Protein AF-A0A9Q0LV94-F1 (afdb_monomer_lite)

InterPro domains:
  IPR009244 Mediator complex, subunit Med7 [PF05983] (23-143)
  IPR009244 Mediator complex, subunit Med7 [PTHR21428] (22-158)
  IPR037212 Mediator complex, subunit Med7/Med21-like [SSF140718] (60-143)
  IPR044888 Mediator complex, subunit Med7 superfmaily [G3DSA:6.10.140.200] (42-150)

Structure (mmCIF, N/CA/C/O backbone):
data_AF-A0A9Q0LV94-F1
#
_entry.id   AF-A0A9Q0LV94-F1
#
loop_
_atom_site.group_PDB
_atom_site.id
_atom_site.type_symbol
_atom_site.label_atom_id
_atom_site.label_alt_id
_atom_site.label_comp_id
_atom_site.label_asym_id
_atom_site.label_entity_id
_atom_site.label_seq_id
_atom_site.pdbx_PDB_ins_code
_atom_site.Cartn_x
_atom_site.Cartn_y
_atom_site.Cartn_z
_atom_site.occupancy
_atom_site.B_iso_or_equiv
_atom_site.auth_seq_id
_atom_site.auth_comp_id
_atom_site.auth_asym_id
_atom_site.auth_atom_id
_atom_site.pdbx_PDB_model_num
ATOM 1 N N . MET A 1 1 ? 44.672 -20.405 17.269 1.00 39.56 1 MET A N 1
ATOM 2 C CA . MET A 1 1 ? 44.862 -21.526 16.323 1.00 39.56 1 MET A CA 1
ATOM 3 C C . MET A 1 1 ? 44.027 -22.725 16.756 1.00 39.56 1 MET A C 1
ATOM 5 O O . MET A 1 1 ? 44.491 -23.505 17.574 1.00 39.56 1 MET A O 1
ATOM 9 N N . ARG A 1 2 ? 42.797 -22.842 16.247 1.00 31.62 2 ARG A N 1
ATOM 10 C CA . ARG A 1 2 ? 42.040 -24.102 16.100 1.00 31.62 2 ARG 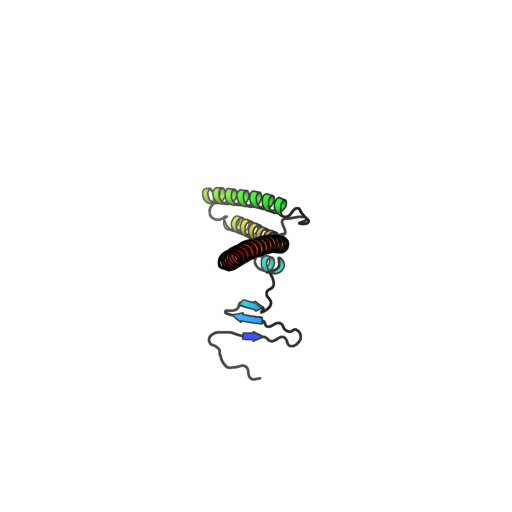A CA 1
ATOM 11 C C . ARG A 1 2 ? 40.786 -23.767 15.293 1.00 31.62 2 ARG A C 1
ATOM 13 O O . ARG A 1 2 ? 39.728 -23.496 15.842 1.00 31.62 2 ARG A O 1
ATOM 20 N N . SER A 1 3 ? 40.971 -23.666 13.984 1.00 35.00 3 SER A N 1
ATOM 21 C CA . SER A 1 3 ? 39.919 -23.379 13.010 1.00 35.00 3 SER A CA 1
ATOM 22 C C . SER A 1 3 ? 40.096 -24.328 11.834 1.00 35.00 3 SER A C 1
ATOM 24 O O . SER A 1 3 ? 40.462 -23.915 10.743 1.00 35.00 3 SER A O 1
ATOM 26 N N . GLU A 1 4 ? 39.890 -25.614 12.087 1.00 43.47 4 GLU A N 1
ATOM 27 C CA . GLU A 1 4 ? 39.618 -26.591 11.039 1.00 43.47 4 GLU A CA 1
ATOM 28 C C . GLU A 1 4 ? 38.625 -27.596 11.599 1.00 43.47 4 GLU A C 1
ATOM 30 O O . GLU A 1 4 ? 38.995 -28.425 12.422 1.00 43.47 4 GLU A O 1
ATOM 35 N N . LEU A 1 5 ? 37.358 -27.462 11.207 1.00 38.69 5 LEU A N 1
ATOM 36 C CA . LEU A 1 5 ? 36.405 -28.554 10.991 1.00 38.69 5 LEU A CA 1
ATOM 37 C C . LEU A 1 5 ? 35.073 -27.947 10.531 1.00 38.69 5 LEU A C 1
ATOM 39 O O . LEU A 1 5 ? 34.637 -26.932 11.064 1.00 38.69 5 LEU A O 1
ATOM 43 N N . TYR A 1 6 ? 34.462 -28.597 9.538 1.00 36.72 6 TYR A N 1
ATOM 44 C CA . TYR A 1 6 ? 33.252 -28.226 8.780 1.00 36.72 6 TYR A CA 1
ATOM 45 C C . TYR A 1 6 ? 33.457 -27.357 7.529 1.00 36.72 6 TYR A C 1
ATOM 47 O O . TYR A 1 6 ? 32.806 -26.345 7.291 1.00 36.72 6 TYR A O 1
ATOM 55 N N . ARG A 1 7 ? 34.319 -27.867 6.643 1.00 41.16 7 ARG A N 1
ATOM 56 C CA . ARG A 1 7 ? 34.319 -27.584 5.201 1.00 41.16 7 ARG A CA 1
ATOM 57 C C . ARG A 1 7 ? 33.250 -28.451 4.513 1.00 41.16 7 ARG A C 1
ATOM 59 O O . ARG A 1 7 ? 33.571 -29.413 3.825 1.00 41.16 7 ARG A O 1
ATOM 66 N N . GLY A 1 8 ? 31.980 -28.146 4.756 1.00 40.12 8 GLY A N 1
ATOM 67 C CA . GLY A 1 8 ? 30.842 -28.839 4.151 1.00 40.12 8 GLY A CA 1
ATOM 68 C C . GLY A 1 8 ? 29.541 -28.246 4.673 1.00 40.12 8 GLY A C 1
ATOM 69 O O . GLY A 1 8 ? 29.196 -28.490 5.820 1.00 40.12 8 GLY A O 1
ATOM 70 N N . MET A 1 9 ? 28.862 -27.451 3.838 1.00 43.34 9 MET A N 1
ATOM 71 C CA . MET A 1 9 ? 27.724 -26.588 4.200 1.00 43.34 9 MET A CA 1
ATOM 72 C C . MET A 1 9 ? 28.162 -25.374 5.047 1.00 43.34 9 MET A C 1
ATOM 74 O O . MET A 1 9 ? 28.016 -25.326 6.263 1.00 43.34 9 MET A O 1
ATOM 78 N N . PHE A 1 10 ? 28.786 -24.403 4.371 1.00 42.41 10 PHE A N 1
ATOM 79 C CA . PHE A 1 10 ? 29.420 -23.220 4.962 1.00 42.41 10 PHE A CA 1
ATOM 80 C C . PHE A 1 10 ? 28.395 -22.250 5.573 1.00 42.41 10 PHE A C 1
ATOM 82 O O . PHE A 1 10 ? 27.958 -21.308 4.918 1.00 42.41 10 PHE A O 1
ATOM 89 N N . LEU A 1 11 ? 28.040 -22.480 6.835 1.00 42.44 11 LEU A N 1
ATOM 90 C CA . LEU A 1 11 ? 27.543 -21.462 7.756 1.00 42.44 11 LEU A CA 1
ATOM 91 C C . LEU A 1 11 ? 28.736 -20.986 8.592 1.00 42.44 11 LEU A C 1
ATOM 93 O O . LEU A 1 11 ? 29.158 -21.680 9.515 1.00 42.44 11 LEU A O 1
ATOM 97 N N . SER A 1 12 ? 29.311 -19.826 8.268 1.00 52.97 12 SER A N 1
ATOM 98 C CA . SER A 1 12 ? 30.281 -19.172 9.157 1.00 52.97 12 SER A CA 1
ATOM 99 C C . SER A 1 12 ? 29.581 -18.042 9.899 1.00 52.97 12 SER A C 1
ATOM 101 O O . SER A 1 12 ? 29.172 -17.057 9.282 1.00 52.97 12 SER A O 1
ATOM 103 N N . VAL A 1 13 ? 29.428 -18.191 11.213 1.00 51.41 13 VAL A N 1
ATOM 104 C CA . VAL A 1 13 ? 28.925 -17.128 12.089 1.00 51.41 13 VAL A CA 1
ATOM 105 C C . VAL A 1 13 ? 30.124 -16.332 12.589 1.00 51.41 13 VAL A C 1
ATOM 107 O O . VAL A 1 13 ? 31.002 -16.881 13.256 1.00 51.41 13 VAL A O 1
ATOM 110 N N . THR A 1 14 ? 30.178 -15.050 12.245 1.00 56.66 14 THR A N 1
ATOM 111 C CA . THR A 1 14 ? 31.164 -14.111 12.787 1.00 56.66 14 THR A CA 1
ATOM 112 C C . THR A 1 14 ? 30.497 -13.294 13.883 1.00 56.66 14 THR A C 1
ATOM 114 O O . THR A 1 14 ? 29.522 -12.591 13.635 1.00 56.66 14 THR A O 1
ATOM 117 N N . GLU A 1 15 ? 31.000 -13.417 15.108 1.00 45.97 15 GLU A N 1
ATOM 118 C CA . GLU A 1 15 ? 30.492 -12.696 16.275 1.00 45.97 15 GLU A CA 1
ATOM 119 C C . GLU A 1 15 ? 31.355 -11.448 16.508 1.00 45.97 15 GLU A C 1
ATOM 121 O O . GLU A 1 15 ? 32.532 -11.556 16.865 1.00 45.97 15 GLU A O 1
ATOM 126 N N . ASP A 1 16 ? 30.791 -10.259 16.287 1.00 49.66 16 ASP A N 1
ATOM 127 C CA . ASP A 1 16 ? 31.452 -9.000 16.631 1.00 49.66 16 ASP A CA 1
ATOM 128 C C . ASP A 1 16 ? 31.194 -8.696 18.115 1.00 49.66 16 ASP A C 1
ATOM 130 O O . ASP A 1 16 ? 30.086 -8.364 18.526 1.00 49.66 16 ASP A O 1
ATOM 134 N N . LYS A 1 17 ? 32.215 -8.847 18.964 1.00 48.97 17 LYS A N 1
ATOM 135 C CA . LYS A 1 17 ? 32.077 -8.733 20.431 1.00 48.97 17 LYS A CA 1
ATOM 136 C C . LYS A 1 17 ? 31.836 -7.303 20.935 1.00 48.97 17 LYS A C 1
ATOM 138 O O . LYS A 1 17 ? 31.677 -7.108 22.138 1.00 48.97 17 LYS A O 1
ATOM 143 N N . SER A 1 18 ? 31.818 -6.310 20.047 1.00 53.47 18 SER A N 1
ATOM 144 C CA . SER A 1 18 ? 31.613 -4.899 20.396 1.00 53.47 18 SER A CA 1
ATOM 145 C C . SER A 1 18 ? 30.160 -4.432 20.248 1.00 53.47 18 SER A C 1
ATOM 147 O O . SER A 1 18 ? 29.745 -3.469 20.893 1.00 53.47 18 SER A O 1
ATOM 149 N N . ASN A 1 19 ? 29.360 -5.130 19.442 1.00 49.69 19 ASN A N 1
ATOM 150 C CA . ASN A 1 19 ? 27.989 -4.760 19.124 1.00 49.69 19 ASN A CA 1
ATOM 151 C C . ASN A 1 19 ? 27.187 -6.055 18.982 1.00 49.69 19 ASN A C 1
ATOM 153 O O . ASN A 1 19 ? 27.649 -6.958 18.302 1.00 49.69 19 ASN A O 1
ATOM 157 N N . LYS A 1 20 ? 26.014 -6.185 19.616 1.00 55.34 20 LYS A N 1
ATOM 158 C CA . LYS A 1 20 ? 25.180 -7.413 19.612 1.00 55.34 20 LYS A CA 1
ATOM 159 C C . LYS A 1 20 ? 24.564 -7.717 18.227 1.00 55.34 20 LYS A C 1
ATOM 161 O O . LYS A 1 20 ? 23.356 -7.904 18.110 1.00 55.34 20 LYS A O 1
ATOM 166 N N . ASN A 1 21 ? 25.368 -7.714 17.174 1.00 57.72 21 ASN A N 1
ATOM 167 C CA . ASN A 1 21 ? 24.986 -7.966 15.800 1.00 57.72 21 ASN A CA 1
ATOM 168 C C . ASN A 1 21 ? 25.558 -9.328 15.412 1.00 57.72 21 ASN A C 1
ATOM 170 O O . ASN A 1 21 ? 26.773 -9.515 15.409 1.00 57.72 21 ASN A O 1
ATOM 174 N N . PHE A 1 22 ? 24.680 -10.272 15.086 1.00 65.19 22 PHE A N 1
ATOM 175 C CA . PHE A 1 22 ? 25.088 -11.551 14.525 1.00 65.19 22 PHE A CA 1
ATOM 176 C C . PHE A 1 22 ? 25.002 -11.441 13.003 1.00 65.19 22 PHE A C 1
ATOM 178 O O . PHE A 1 22 ? 23.935 -11.158 12.454 1.00 65.19 22 PHE A O 1
ATOM 185 N N . SER A 1 23 ? 26.126 -11.640 12.319 1.00 62.00 23 SER A N 1
ATOM 186 C CA . SER A 1 23 ? 26.148 -11.847 10.874 1.00 62.00 23 SER A CA 1
ATOM 187 C C . SER A 1 23 ? 26.479 -13.308 10.576 1.00 62.00 23 SER A C 1
ATOM 189 O O . SER A 1 23 ? 27.366 -13.906 11.192 1.00 62.00 23 SER A O 1
ATOM 191 N N . PHE A 1 24 ? 25.732 -13.912 9.656 1.00 72.56 24 PHE A N 1
ATOM 192 C CA . PHE A 1 24 ? 25.959 -15.280 9.205 1.00 72.56 24 PHE A CA 1
ATOM 193 C C . PHE A 1 24 ? 26.193 -15.294 7.698 1.00 72.56 24 PHE A C 1
ATOM 195 O O . PHE A 1 24 ? 25.439 -14.692 6.939 1.00 72.56 24 PHE A O 1
ATOM 202 N N . SER A 1 25 ? 27.257 -15.967 7.262 1.00 59.78 25 SER A N 1
ATOM 203 C CA . SER A 1 25 ? 27.505 -16.201 5.840 1.00 59.78 25 SER A CA 1
ATOM 204 C C . SER A 1 25 ? 26.810 -17.488 5.417 1.00 59.78 25 SER A C 1
ATOM 206 O O . SER A 1 25 ? 27.065 -18.536 6.012 1.00 59.78 25 SER A O 1
ATOM 208 N N . ILE A 1 26 ? 25.939 -17.409 4.414 1.00 62.66 26 ILE A N 1
ATOM 209 C CA . ILE A 1 26 ? 25.330 -18.559 3.743 1.00 62.66 26 ILE A CA 1
ATOM 210 C C . ILE A 1 26 ? 25.655 -18.428 2.256 1.00 62.66 26 ILE A C 1
ATOM 212 O O . ILE A 1 26 ? 25.365 -17.406 1.645 1.00 62.66 26 ILE A O 1
ATOM 216 N N . PHE A 1 27 ? 26.278 -19.456 1.672 1.00 55.31 27 PHE A N 1
ATOM 217 C CA . PHE A 1 27 ? 26.639 -19.493 0.243 1.00 55.31 27 PHE A CA 1
ATOM 218 C C . PHE A 1 27 ? 27.447 -18.274 -0.255 1.00 55.31 27 PHE A C 1
ATOM 220 O O . PHE A 1 27 ? 27.350 -17.893 -1.416 1.00 55.31 27 PHE A O 1
ATOM 227 N N . GLY A 1 28 ? 28.279 -17.682 0.608 1.00 61.97 28 GLY A N 1
ATOM 228 C CA . GLY A 1 28 ? 29.107 -16.522 0.263 1.00 61.97 28 GLY A CA 1
ATOM 229 C C . GLY A 1 28 ? 28.404 -15.169 0.411 1.00 61.97 28 GLY A C 1
ATOM 230 O O . GLY A 1 28 ? 29.062 -14.143 0.266 1.00 61.97 28 GLY A O 1
ATOM 231 N N . GLU A 1 29 ? 27.114 -15.151 0.757 1.00 55.50 29 GLU A N 1
ATOM 232 C CA . GLU A 1 29 ? 26.365 -13.935 1.076 1.00 55.50 29 GLU A CA 1
ATOM 233 C C . GLU A 1 29 ? 26.294 -13.743 2.599 1.00 55.50 29 GLU A C 1
ATOM 235 O O . GLU A 1 29 ? 25.997 -14.681 3.343 1.00 55.50 29 GLU A O 1
ATOM 240 N N . GLN A 1 30 ? 26.585 -12.529 3.078 1.00 63.50 30 GLN A N 1
ATOM 241 C CA . GLN A 1 30 ? 26.481 -12.186 4.497 1.00 63.50 30 GLN A CA 1
ATOM 242 C C . GLN A 1 30 ? 25.073 -11.687 4.822 1.00 63.50 30 GLN A C 1
ATOM 244 O O . GLN A 1 30 ? 24.599 -10.710 4.249 1.00 63.50 30 GLN A O 1
ATOM 249 N N . PHE A 1 31 ? 24.432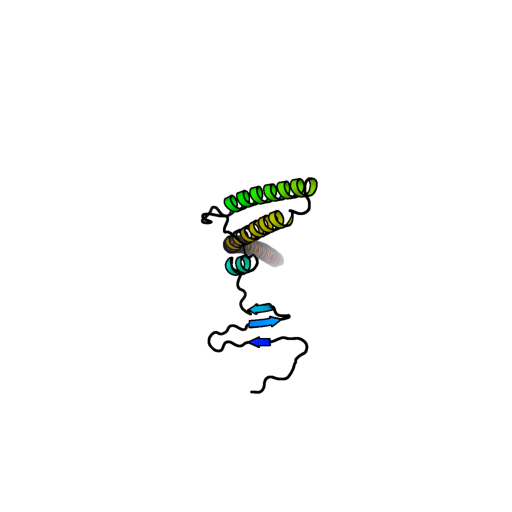 -12.321 5.797 1.00 59.00 31 PHE A N 1
ATOM 250 C CA . PHE A 1 31 ? 23.117 -11.952 6.303 1.00 59.00 31 PHE A CA 1
ATOM 251 C C . PHE A 1 31 ? 23.234 -11.412 7.728 1.00 59.00 31 PHE A C 1
ATOM 253 O O . PHE A 1 31 ? 23.909 -12.004 8.568 1.00 59.00 31 PHE A O 1
ATOM 260 N N . SER A 1 32 ? 22.561 -10.297 8.016 1.00 65.62 32 SER A N 1
ATOM 261 C CA . SER A 1 32 ? 22.477 -9.712 9.360 1.00 65.62 32 SER A CA 1
ATOM 262 C C . SER A 1 32 ? 21.209 -10.181 10.078 1.00 65.62 32 SER A C 1
ATOM 264 O O . SER A 1 32 ? 20.139 -10.241 9.475 1.00 65.62 32 SER A O 1
ATOM 266 N N . THR A 1 33 ? 21.288 -10.473 11.380 1.00 65.12 33 THR A N 1
ATOM 267 C CA . THR A 1 33 ? 20.112 -10.832 12.197 1.00 65.12 33 THR A CA 1
ATOM 268 C C . THR A 1 33 ? 19.203 -9.651 12.532 1.00 65.12 33 THR A C 1
ATOM 270 O O . THR A 1 33 ? 18.130 -9.845 13.105 1.00 65.12 33 THR A O 1
ATOM 273 N N . ARG A 1 34 ? 19.606 -8.413 12.222 1.00 56.53 34 ARG A N 1
ATOM 274 C CA . ARG A 1 34 ? 18.725 -7.253 12.368 1.00 56.53 34 ARG A CA 1
ATOM 275 C C . ARG A 1 34 ? 17.848 -7.155 11.127 1.00 56.53 34 ARG A C 1
ATOM 277 O O . ARG A 1 34 ? 18.362 -7.064 10.019 1.00 56.53 34 ARG A O 1
ATOM 284 N N . PHE A 1 35 ? 16.531 -7.094 11.323 1.00 48.94 35 PHE A N 1
ATOM 285 C CA . PHE A 1 35 ? 15.615 -6.651 10.275 1.00 48.94 35 PHE A CA 1
ATOM 286 C C . PHE A 1 35 ? 15.883 -5.163 10.006 1.00 48.94 35 PHE A C 1
ATOM 288 O O . PHE A 1 35 ? 15.305 -4.279 10.638 1.00 48.94 35 PHE A O 1
ATOM 295 N N . SER A 1 36 ? 16.845 -4.880 9.137 1.00 55.00 36 SER A N 1
ATOM 296 C CA . SER A 1 36 ? 17.005 -3.581 8.502 1.00 55.00 36 SER A CA 1
ATOM 297 C C . SER A 1 36 ? 16.269 -3.634 7.175 1.00 55.00 36 SER A C 1
ATOM 299 O O . SER A 1 36 ? 16.490 -4.541 6.374 1.00 55.00 36 SER A O 1
ATOM 301 N N . ILE A 1 37 ? 15.381 -2.666 6.946 1.00 54.69 37 ILE A N 1
ATOM 302 C CA . ILE A 1 37 ? 14.888 -2.394 5.594 1.00 54.69 37 ILE A CA 1
ATOM 303 C C . ILE A 1 37 ? 16.146 -2.131 4.752 1.00 54.69 37 ILE A C 1
ATOM 305 O O . ILE A 1 37 ? 16.955 -1.313 5.206 1.00 54.69 37 ILE A O 1
ATOM 309 N N . PRO A 1 38 ? 16.358 -2.838 3.623 1.00 55.12 38 PRO A N 1
ATOM 310 C CA . PRO A 1 38 ? 17.508 -2.596 2.759 1.00 55.12 38 PRO A CA 1
ATOM 311 C C . PRO A 1 38 ? 17.585 -1.101 2.481 1.00 55.12 38 PRO A C 1
ATOM 313 O O . PRO A 1 38 ? 16.623 -0.517 1.979 1.00 55.12 38 PRO A O 1
ATOM 316 N N . GLN A 1 39 ? 18.667 -0.451 2.899 1.00 60.22 39 GLN A N 1
ATOM 317 C CA . GLN A 1 39 ? 18.769 0.985 2.679 1.00 60.22 39 GLN A CA 1
ATOM 318 C C . GLN A 1 39 ? 19.069 1.232 1.201 1.00 60.22 39 GLN A C 1
ATOM 320 O O . GLN A 1 39 ? 19.571 0.357 0.495 1.00 60.22 39 GLN A O 1
ATOM 325 N N . PHE A 1 40 ? 18.781 2.442 0.723 1.00 55.34 40 PHE A N 1
ATOM 326 C CA . PHE A 1 40 ? 19.167 2.875 -0.623 1.00 55.34 40 PHE A CA 1
ATOM 327 C C . PHE A 1 40 ? 20.634 2.557 -0.932 1.00 55.34 40 PHE A C 1
ATOM 329 O O . PHE A 1 40 ? 20.958 2.210 -2.058 1.00 55.34 40 PHE A O 1
ATOM 336 N N . GLU A 1 41 ? 21.504 2.620 0.077 1.00 54.59 41 GLU A N 1
ATOM 337 C CA . GLU A 1 41 ? 22.918 2.263 -0.021 1.00 54.59 41 GLU A CA 1
ATOM 338 C C . GLU A 1 41 ? 23.139 0.775 -0.333 1.00 54.59 41 GLU A C 1
ATOM 340 O O . GLU A 1 41 ? 23.937 0.470 -1.212 1.00 54.59 41 GLU A O 1
ATOM 345 N N . ASP A 1 42 ? 22.383 -0.150 0.266 1.00 57.25 42 ASP A N 1
ATOM 346 C CA . ASP A 1 42 ? 22.478 -1.589 -0.033 1.00 57.25 42 ASP A CA 1
ATOM 347 C C . ASP A 1 42 ? 22.016 -1.906 -1.465 1.00 57.25 42 ASP A C 1
ATOM 349 O O . ASP A 1 42 ? 22.568 -2.779 -2.136 1.00 57.25 42 ASP A O 1
ATOM 353 N N . LEU A 1 43 ? 21.010 -1.174 -1.954 1.00 55.50 43 LEU A N 1
ATOM 354 C CA . LEU A 1 43 ? 20.484 -1.315 -3.314 1.00 55.50 43 LEU A CA 1
ATOM 355 C C . LEU A 1 43 ? 21.374 -0.625 -4.357 1.00 55.50 43 LEU A C 1
ATOM 357 O O . LEU A 1 43 ? 21.549 -1.139 -5.460 1.00 55.50 43 LEU A O 1
ATOM 361 N N . LYS A 1 44 ? 21.986 0.508 -4.001 1.00 54.47 44 LYS A N 1
ATOM 362 C CA . LYS A 1 44 ? 22.966 1.224 -4.822 1.00 54.47 44 LYS A CA 1
ATOM 363 C C . LYS A 1 44 ? 24.261 0.428 -4.954 1.00 54.47 44 LYS A C 1
ATOM 365 O O . LYS A 1 44 ? 24.816 0.358 -6.038 1.00 54.47 44 LYS A O 1
ATOM 370 N N . ASN A 1 45 ? 24.697 -0.256 -3.899 1.00 52.56 45 ASN A N 1
ATOM 371 C CA . ASN A 1 45 ? 25.866 -1.137 -3.949 1.00 52.56 45 ASN A CA 1
ATOM 372 C C . ASN A 1 45 ? 25.653 -2.376 -4.845 1.00 52.56 45 ASN A C 1
ATOM 374 O O . ASN A 1 45 ? 26.625 -3.019 -5.228 1.00 52.56 45 ASN A O 1
ATOM 378 N N . ARG A 1 46 ? 24.401 -2.706 -5.204 1.00 52.06 46 ARG A N 1
ATOM 379 C CA . ARG A 1 46 ? 24.058 -3.776 -6.162 1.00 52.06 46 ARG A CA 1
ATOM 380 C C . ARG A 1 46 ? 24.025 -3.319 -7.622 1.00 52.06 46 ARG A C 1
ATOM 382 O O . ARG A 1 46 ? 24.040 -4.163 -8.510 1.00 52.06 46 ARG A O 1
ATOM 389 N N . SER A 1 47 ? 23.986 -2.015 -7.882 1.00 49.59 47 SER A N 1
ATOM 390 C CA . SER A 1 47 ? 24.033 -1.449 -9.230 1.00 49.59 47 SER A CA 1
ATOM 391 C C . SER A 1 47 ? 25.127 -0.391 -9.268 1.00 49.59 47 SER A C 1
ATOM 393 O O . SER A 1 47 ? 24.933 0.724 -8.789 1.00 49.59 47 SER A O 1
ATOM 395 N N . GLU A 1 48 ? 26.272 -0.729 -9.869 1.00 52.03 48 GLU A N 1
ATOM 396 C CA . GLU A 1 48 ? 27.486 0.108 -9.942 1.00 52.03 48 GLU A CA 1
ATOM 397 C C . GLU A 1 48 ? 27.237 1.548 -10.453 1.00 52.03 48 GLU A C 1
ATOM 399 O O . GLU A 1 48 ? 28.075 2.425 -10.260 1.00 52.03 48 GLU A O 1
ATOM 404 N N . ASN A 1 49 ? 26.067 1.820 -11.051 1.00 51.78 49 ASN A N 1
ATOM 405 C CA . ASN A 1 49 ? 25.686 3.094 -11.659 1.00 51.78 49 ASN A CA 1
ATOM 406 C C . ASN A 1 49 ? 24.343 3.674 -11.171 1.00 51.78 49 ASN A C 1
ATOM 408 O O . ASN A 1 49 ? 23.798 4.566 -11.833 1.00 51.78 49 ASN A O 1
ATOM 412 N N . ALA A 1 50 ? 23.785 3.207 -10.048 1.00 53.94 50 ALA A N 1
ATOM 413 C CA . ALA A 1 50 ? 22.503 3.720 -9.572 1.00 53.94 50 ALA A CA 1
ATOM 414 C C . ALA A 1 50 ? 22.603 5.199 -9.144 1.00 53.94 50 ALA A C 1
ATOM 416 O O . ALA A 1 50 ? 23.235 5.560 -8.144 1.00 53.94 50 ALA A O 1
ATOM 417 N N . LYS A 1 51 ? 21.973 6.075 -9.934 1.00 63.47 51 LYS A N 1
ATOM 418 C CA . LYS A 1 51 ? 21.860 7.517 -9.672 1.00 63.47 51 LYS A CA 1
ATOM 419 C C . LYS A 1 51 ? 20.504 7.797 -9.046 1.00 63.47 51 LYS A C 1
ATOM 421 O O . LYS A 1 51 ? 19.497 7.270 -9.507 1.00 63.47 51 LYS A O 1
ATOM 426 N N . GLN A 1 52 ? 20.484 8.654 -8.032 1.00 66.25 52 GLN A N 1
ATOM 427 C CA . GLN A 1 52 ? 19.243 9.160 -7.462 1.00 66.25 52 GLN A CA 1
ATOM 428 C C . GLN A 1 52 ? 18.530 10.022 -8.512 1.00 66.25 52 GLN A C 1
ATOM 430 O O . GLN A 1 52 ? 19.102 10.994 -9.000 1.00 66.25 52 GLN A O 1
ATOM 435 N N . LEU A 1 53 ? 17.311 9.632 -8.889 1.00 63.25 53 LEU A N 1
ATOM 436 C CA . LEU A 1 53 ? 16.536 10.284 -9.956 1.00 63.25 53 LEU A CA 1
ATOM 437 C C . LEU A 1 53 ? 15.472 11.269 -9.433 1.00 63.25 53 LEU A C 1
ATOM 439 O O . LEU A 1 53 ? 14.664 11.755 -10.217 1.00 63.25 53 LEU A O 1
ATOM 443 N N . PHE A 1 54 ? 15.456 11.552 -8.128 1.00 66.12 54 PHE A N 1
ATOM 444 C CA . PHE A 1 54 ? 14.485 12.436 -7.476 1.00 66.12 54 PHE A CA 1
ATOM 445 C C . PHE A 1 54 ? 15.201 13.494 -6.621 1.00 66.12 54 PHE A C 1
ATOM 447 O O . PHE A 1 54 ? 16.145 13.180 -5.892 1.00 66.12 54 PHE A O 1
ATOM 454 N N . GLU A 1 55 ? 14.747 14.747 -6.717 1.00 63.28 55 GLU A N 1
ATOM 455 C CA . GLU A 1 55 ? 15.394 15.910 -6.082 1.00 63.28 55 GLU A CA 1
ATOM 456 C C . GLU A 1 55 ? 14.890 16.207 -4.660 1.00 63.28 55 GLU A C 1
ATOM 458 O O . GLU A 1 55 ? 15.638 16.784 -3.880 1.00 63.28 55 GLU A O 1
ATOM 463 N N . ASP A 1 56 ? 13.687 15.766 -4.267 1.00 64.00 56 ASP A N 1
ATOM 464 C CA . ASP A 1 56 ? 13.237 15.814 -2.868 1.00 64.00 56 ASP A CA 1
ATOM 465 C C . ASP A 1 56 ? 11.954 14.991 -2.667 1.00 64.00 56 ASP A C 1
ATOM 467 O O . ASP A 1 56 ? 10.977 15.155 -3.399 1.00 64.00 56 ASP A O 1
ATOM 471 N N . LEU A 1 57 ? 11.928 14.111 -1.662 1.00 64.19 57 LEU A N 1
ATOM 472 C CA . LEU A 1 57 ? 10.769 13.240 -1.421 1.00 64.19 57 LEU A CA 1
ATOM 473 C C . LEU A 1 57 ? 9.701 13.849 -0.518 1.00 64.19 57 LEU A C 1
ATOM 475 O O . LEU A 1 57 ? 8.600 13.324 -0.492 1.00 64.19 57 LEU A O 1
ATOM 479 N N . LYS A 1 58 ? 9.977 14.944 0.197 1.00 67.12 58 LYS A N 1
ATOM 480 C CA . LYS A 1 58 ? 9.094 15.470 1.254 1.00 67.12 58 LYS A CA 1
ATOM 481 C C . LYS A 1 58 ? 7.677 15.786 0.740 1.00 67.12 58 LYS A C 1
ATOM 483 O O . LYS A 1 58 ? 7.443 16.867 0.205 1.00 67.12 58 LYS A O 1
ATOM 488 N N . GLY A 1 59 ? 6.733 14.860 0.931 1.00 70.12 59 GLY A N 1
ATOM 489 C CA . GLY A 1 59 ? 5.319 15.012 0.563 1.00 70.12 59 GLY A CA 1
ATOM 490 C C . GLY A 1 59 ? 5.011 14.924 -0.939 1.00 70.12 59 GLY A C 1
ATOM 491 O O . GLY A 1 59 ? 3.860 15.105 -1.334 1.00 70.12 59 GLY A O 1
ATOM 492 N N . ASN A 1 60 ? 6.017 14.660 -1.779 1.00 80.75 60 ASN A N 1
ATOM 493 C CA . ASN A 1 60 ? 5.883 14.528 -3.233 1.00 80.75 60 ASN A CA 1
ATOM 494 C C . ASN A 1 60 ? 6.196 13.107 -3.723 1.00 80.75 60 ASN A C 1
ATOM 496 O O . ASN A 1 60 ? 6.312 12.888 -4.928 1.00 80.75 60 ASN A O 1
ATOM 500 N N . GLU A 1 61 ? 6.284 12.129 -2.819 1.00 81.88 61 GLU A N 1
ATOM 501 C CA . GLU A 1 61 ? 6.679 10.747 -3.108 1.00 81.88 61 GLU A CA 1
ATOM 502 C C . GLU A 1 61 ? 5.826 10.142 -4.234 1.00 81.88 61 GLU A C 1
ATOM 504 O O . GLU A 1 61 ? 6.343 9.520 -5.159 1.00 81.88 61 GLU A O 1
ATOM 509 N N . ILE A 1 62 ? 4.515 10.399 -4.215 1.00 85.31 62 ILE A N 1
ATOM 510 C CA . ILE A 1 62 ? 3.565 9.911 -5.227 1.00 85.31 62 ILE A CA 1
ATOM 511 C C . ILE A 1 62 ? 3.801 10.570 -6.595 1.00 85.31 62 ILE A C 1
ATOM 513 O O . ILE A 1 62 ? 3.647 9.924 -7.634 1.00 85.31 62 ILE A O 1
ATOM 517 N N . ASN A 1 63 ? 4.159 11.854 -6.621 1.00 86.44 63 ASN A N 1
ATOM 518 C CA . ASN A 1 63 ? 4.411 12.580 -7.864 1.00 86.44 63 ASN A CA 1
ATOM 519 C C . ASN A 1 63 ? 5.731 12.133 -8.497 1.00 86.44 63 ASN A C 1
ATOM 521 O O . ASN A 1 63 ? 5.781 11.903 -9.705 1.00 86.44 63 ASN A O 1
ATOM 525 N N . GLU A 1 64 ? 6.764 11.931 -7.682 1.00 85.69 64 GLU A N 1
ATOM 526 C CA . GLU A 1 64 ? 8.041 11.378 -8.135 1.00 85.69 64 GLU A CA 1
ATOM 527 C C . GLU A 1 64 ? 7.881 9.937 -8.634 1.00 85.69 64 GLU A C 1
ATOM 529 O O . GLU A 1 64 ? 8.381 9.598 -9.705 1.00 85.69 64 GLU A O 1
ATOM 534 N N . LEU A 1 65 ? 7.068 9.116 -7.960 1.00 86.75 65 LEU A N 1
ATOM 535 C CA . LEU A 1 65 ? 6.742 7.767 -8.425 1.00 86.75 65 LEU A CA 1
ATOM 536 C C . LEU A 1 65 ? 6.066 7.775 -9.806 1.00 86.75 65 LEU A C 1
ATOM 538 O O . LEU A 1 65 ? 6.383 6.956 -10.667 1.00 86.75 65 LEU A O 1
ATOM 542 N N . LYS A 1 66 ? 5.157 8.728 -10.055 1.00 90.31 66 LYS A N 1
ATOM 543 C CA . LYS A 1 66 ? 4.517 8.897 -11.370 1.00 90.31 66 LYS A CA 1
ATOM 544 C C . LYS A 1 66 ? 5.518 9.320 -12.445 1.00 90.31 66 LYS A C 1
ATOM 546 O O . LYS A 1 66 ? 5.476 8.776 -13.547 1.00 90.31 66 LYS A O 1
ATOM 551 N N . LYS A 1 67 ? 6.428 10.251 -12.139 1.00 88.75 67 LYS A N 1
ATOM 552 C CA . LYS A 1 67 ? 7.498 10.662 -13.065 1.00 88.75 67 LYS A CA 1
ATOM 553 C C . LYS A 1 67 ? 8.412 9.489 -13.413 1.00 88.75 67 LYS A C 1
ATOM 555 O O . LYS A 1 67 ? 8.683 9.262 -14.591 1.00 88.75 67 LYS A O 1
ATOM 560 N N . LEU A 1 68 ? 8.824 8.705 -12.415 1.00 87.75 68 LEU A N 1
ATOM 561 C CA . LEU A 1 68 ? 9.613 7.494 -12.639 1.00 87.75 68 LEU A CA 1
ATOM 562 C C . LEU A 1 68 ? 8.850 6.461 -13.466 1.00 87.75 68 LEU A C 1
ATOM 564 O O . LEU A 1 68 ? 9.455 5.816 -14.314 1.00 87.75 68 LEU A O 1
ATOM 568 N N . ASN A 1 69 ? 7.533 6.337 -13.291 1.00 91.31 69 ASN A N 1
ATOM 569 C CA . ASN A 1 69 ? 6.719 5.433 -14.104 1.00 91.31 69 ASN A CA 1
ATOM 570 C C . ASN A 1 69 ? 6.697 5.853 -15.577 1.00 91.31 69 ASN A C 1
ATOM 572 O O . ASN A 1 69 ? 6.900 5.029 -16.463 1.00 91.31 69 ASN A O 1
ATOM 576 N N . HIS A 1 70 ? 6.529 7.147 -15.852 1.00 91.50 70 HIS A N 1
ATOM 577 C CA . HIS A 1 70 ? 6.637 7.656 -17.218 1.00 91.50 70 HIS A CA 1
ATOM 578 C C . HIS A 1 70 ? 8.034 7.430 -17.810 1.00 91.50 70 HIS A C 1
ATOM 580 O O . HIS A 1 70 ? 8.141 7.012 -18.962 1.00 91.50 70 HIS A O 1
ATOM 586 N N . SER A 1 71 ? 9.089 7.635 -17.017 1.00 89.94 71 SER A N 1
ATOM 587 C CA . SER A 1 71 ? 10.469 7.338 -17.419 1.00 89.94 71 SER A CA 1
ATOM 588 C C . SER A 1 71 ? 10.672 5.847 -17.726 1.00 89.94 71 SER A C 1
ATOM 590 O O . SER A 1 71 ? 11.241 5.498 -18.756 1.00 89.94 71 SER A O 1
ATOM 592 N N . LEU A 1 72 ? 10.128 4.954 -16.893 1.00 90.88 72 LEU A N 1
ATOM 593 C CA . LEU A 1 72 ? 10.188 3.505 -17.090 1.00 90.88 72 LEU A CA 1
ATOM 594 C C . LEU A 1 72 ? 9.484 3.072 -18.381 1.00 90.88 72 LEU A C 1
ATOM 596 O O . LEU A 1 72 ? 10.036 2.285 -19.146 1.00 90.88 72 LEU A O 1
ATOM 600 N N . LEU A 1 73 ? 8.286 3.600 -18.641 1.00 93.19 73 LEU A N 1
ATOM 601 C CA . LEU A 1 73 ? 7.540 3.316 -19.869 1.00 93.19 73 LEU A CA 1
ATOM 602 C C . LEU A 1 73 ? 8.297 3.795 -21.111 1.00 93.19 73 LEU A C 1
ATOM 604 O O . LEU A 1 73 ? 8.326 3.092 -22.120 1.00 93.19 73 LEU A O 1
ATOM 608 N N . PHE A 1 74 ? 8.938 4.962 -21.031 1.00 92.31 74 PHE A N 1
ATOM 609 C CA . PHE A 1 74 ? 9.765 5.479 -22.115 1.00 92.31 74 PHE A CA 1
ATOM 610 C C . PHE A 1 74 ? 10.987 4.586 -22.369 1.00 92.31 74 PHE A C 1
ATOM 612 O O . PHE A 1 74 ? 11.229 4.198 -23.508 1.00 92.31 74 PHE A O 1
ATOM 619 N N . LEU A 1 75 ? 11.701 4.175 -21.316 1.00 88.75 75 LEU A N 1
ATOM 620 C CA . LEU A 1 75 ? 12.829 3.244 -21.428 1.00 88.75 75 LEU A CA 1
ATOM 621 C C . LEU A 1 75 ? 12.410 1.884 -21.997 1.00 88.75 75 LEU A C 1
ATOM 623 O O . LEU A 1 75 ? 13.145 1.296 -22.788 1.00 88.75 75 LEU A O 1
ATOM 627 N N . PHE A 1 76 ? 11.229 1.386 -21.627 1.00 90.06 76 PHE A N 1
ATOM 628 C CA . PHE A 1 76 ? 10.683 0.154 -22.192 1.00 90.06 76 PHE A CA 1
ATOM 629 C C . PHE A 1 76 ? 10.373 0.308 -23.685 1.00 90.06 76 PHE A C 1
ATOM 631 O O . PHE A 1 76 ? 10.719 -0.564 -24.478 1.00 90.06 76 PHE A O 1
ATOM 638 N N . TYR A 1 77 ? 9.777 1.432 -24.088 1.00 92.62 77 TYR A N 1
ATOM 639 C CA . TYR A 1 77 ? 9.541 1.729 -25.500 1.00 92.62 77 TYR A CA 1
ATOM 640 C C . TYR A 1 77 ? 10.851 1.794 -26.298 1.00 92.62 77 TYR A C 1
ATOM 642 O O . TYR A 1 77 ? 10.969 1.157 -27.344 1.00 92.62 77 TYR A O 1
ATOM 650 N N . GLU A 1 78 ? 11.858 2.504 -25.783 1.00 88.38 78 GLU A N 1
ATOM 651 C CA . GLU A 1 78 ? 13.181 2.570 -26.407 1.00 88.38 78 GLU A CA 1
ATOM 652 C C . GLU A 1 78 ? 13.850 1.197 -26.497 1.00 88.38 78 GLU A C 1
ATOM 654 O O . GLU A 1 78 ? 14.528 0.915 -27.480 1.00 88.38 78 GLU A O 1
ATOM 659 N N . LEU A 1 79 ? 13.663 0.335 -25.494 1.00 88.94 79 LEU A N 1
ATOM 660 C CA . LEU A 1 79 ? 14.168 -1.034 -25.525 1.00 88.94 79 LEU A CA 1
ATOM 661 C C . LEU A 1 79 ? 13.513 -1.838 -26.653 1.00 88.94 79 LEU A C 1
ATOM 663 O O . LEU A 1 79 ? 14.223 -2.511 -27.394 1.00 88.94 79 LEU A O 1
ATOM 667 N N . VAL A 1 80 ? 12.189 -1.758 -26.817 1.00 90.06 80 VAL A N 1
ATOM 668 C CA . VAL A 1 80 ? 11.489 -2.456 -27.909 1.00 90.06 80 VAL A CA 1
ATOM 669 C C . VAL A 1 80 ? 11.947 -1.938 -29.275 1.00 90.06 80 VAL A C 1
ATOM 671 O O . VAL A 1 80 ? 12.253 -2.741 -30.155 1.00 90.06 80 VAL A O 1
ATOM 674 N N . ASP A 1 81 ? 12.054 -0.618 -29.452 1.00 88.56 81 ASP A N 1
ATOM 675 C CA . ASP A 1 81 ? 12.539 -0.019 -30.705 1.00 88.56 81 ASP A CA 1
ATOM 676 C C . ASP A 1 81 ? 13.994 -0.421 -31.008 1.00 88.56 81 ASP A C 1
ATOM 678 O O . ASP A 1 81 ? 14.350 -0.732 -32.147 1.00 88.56 81 ASP A O 1
ATOM 682 N N . LEU A 1 82 ? 14.840 -0.488 -29.978 1.00 88.62 82 LEU A N 1
ATOM 683 C CA . LEU A 1 82 ? 16.227 -0.919 -30.106 1.00 88.62 82 LEU A CA 1
ATOM 684 C C . LEU A 1 82 ? 16.325 -2.405 -30.465 1.00 88.62 82 LEU A C 1
ATOM 686 O O . LEU A 1 82 ? 17.105 -2.747 -31.347 1.00 88.62 82 LEU A O 1
ATOM 690 N N . LEU A 1 83 ? 15.512 -3.278 -29.865 1.00 86.12 83 LEU A N 1
ATOM 691 C CA . LEU A 1 83 ? 15.480 -4.705 -30.205 1.00 86.12 83 LEU A CA 1
ATOM 692 C C . LEU A 1 83 ? 15.038 -4.958 -31.653 1.00 86.12 83 LEU A C 1
ATOM 694 O O . LEU A 1 83 ? 15.501 -5.915 -32.269 1.00 86.12 83 LEU A O 1
ATOM 698 N N . LEU A 1 84 ? 14.179 -4.097 -32.208 1.00 87.69 84 LEU A N 1
ATOM 699 C CA . LEU A 1 84 ? 13.767 -4.170 -33.613 1.00 87.69 84 LEU A CA 1
ATOM 700 C C . LEU A 1 84 ? 14.869 -3.714 -34.581 1.00 87.69 84 LEU A C 1
ATOM 702 O O . LEU A 1 84 ? 14.948 -4.232 -35.694 1.00 87.69 84 LEU A O 1
ATOM 706 N N . LYS A 1 85 ? 15.698 -2.740 -34.185 1.00 87.31 85 LYS A N 1
ATOM 707 C CA . LYS A 1 85 ? 16.722 -2.133 -35.053 1.00 87.31 85 LYS A CA 1
ATOM 708 C C . LYS A 1 85 ? 18.101 -2.775 -34.912 1.00 87.31 85 LYS A C 1
ATOM 710 O O . LYS A 1 85 ? 18.718 -3.088 -35.920 1.00 87.31 85 LYS A O 1
ATOM 715 N N . ASN A 1 86 ? 18.598 -2.917 -33.684 1.00 83.62 86 ASN A N 1
ATOM 716 C CA . ASN A 1 86 ? 19.949 -3.384 -33.363 1.00 83.62 86 ASN A CA 1
ATOM 717 C C . ASN A 1 86 ? 19.947 -4.125 -32.013 1.00 83.62 86 ASN A C 1
ATOM 719 O O . ASN A 1 86 ? 20.130 -3.489 -30.970 1.00 83.62 86 ASN A O 1
ATOM 723 N N . PRO A 1 87 ? 19.777 -5.455 -32.002 1.00 81.31 87 PRO A N 1
ATOM 724 C CA . PRO A 1 87 ? 19.607 -6.210 -30.765 1.00 81.31 87 PRO A CA 1
ATOM 725 C C . PRO A 1 87 ? 20.844 -6.196 -29.859 1.00 81.31 87 PRO A C 1
ATOM 727 O O . PRO A 1 87 ? 20.683 -6.354 -28.659 1.00 81.31 87 PRO A O 1
ATOM 730 N N . ASP A 1 88 ? 22.050 -5.943 -30.375 1.00 80.06 88 ASP A N 1
ATOM 731 C CA . ASP A 1 88 ? 23.308 -6.055 -29.614 1.00 80.06 88 ASP A CA 1
ATOM 732 C C . ASP A 1 88 ? 23.492 -4.981 -28.523 1.00 80.06 88 ASP A C 1
ATOM 734 O O . ASP A 1 88 ? 24.251 -5.168 -27.573 1.00 80.06 88 ASP A O 1
ATOM 738 N N . LEU A 1 89 ? 22.778 -3.854 -28.617 1.00 78.44 89 LEU A N 1
ATOM 739 C CA . LEU A 1 89 ? 22.920 -2.713 -27.698 1.00 78.44 89 LEU A CA 1
ATOM 740 C C . LEU A 1 89 ? 21.922 -2.732 -26.524 1.00 78.44 89 LEU A C 1
ATOM 742 O O . LEU A 1 89 ? 21.838 -1.766 -25.760 1.00 78.44 89 LEU A O 1
ATOM 746 N N . PHE A 1 90 ? 21.174 -3.826 -26.340 1.00 81.69 90 PHE A N 1
ATOM 747 C CA . PHE A 1 90 ? 20.129 -3.931 -25.314 1.00 81.69 90 PHE A CA 1
ATOM 748 C C . PHE A 1 90 ? 20.653 -3.742 -23.882 1.00 81.69 90 PHE A C 1
ATOM 750 O O . PHE A 1 90 ? 19.959 -3.171 -23.038 1.00 81.69 90 PHE A O 1
ATOM 757 N N . SER A 1 91 ? 21.897 -4.158 -23.614 1.00 82.62 91 SER A N 1
ATOM 758 C CA . SER A 1 91 ? 22.495 -4.138 -22.273 1.00 82.62 91 SER A CA 1
ATOM 759 C C . SER A 1 91 ? 22.483 -2.748 -21.630 1.00 82.62 91 SER A C 1
ATOM 761 O O . SER A 1 91 ? 22.274 -2.637 -20.425 1.00 82.62 91 SER A O 1
ATOM 763 N N . SER A 1 92 ? 22.671 -1.680 -22.412 1.00 83.06 92 SER A N 1
ATOM 764 C CA . SER A 1 92 ? 22.677 -0.309 -21.882 1.00 83.06 92 SER A CA 1
ATOM 765 C C . SER A 1 92 ? 21.283 0.141 -21.426 1.00 83.06 92 SER A C 1
ATOM 767 O O . SER A 1 92 ? 21.144 0.805 -20.398 1.00 83.06 92 SER A O 1
ATOM 769 N N . LYS A 1 93 ? 20.230 -0.258 -22.151 1.00 83.56 93 LYS A N 1
ATOM 770 C CA . LYS A 1 93 ? 18.842 0.067 -21.791 1.00 83.56 93 LYS A CA 1
ATOM 771 C C . LYS A 1 93 ? 18.351 -0.757 -20.603 1.00 83.56 93 LYS A C 1
ATOM 773 O O . LYS A 1 93 ? 17.644 -0.217 -19.757 1.00 83.56 93 LYS A O 1
ATOM 778 N N . ILE A 1 94 ? 18.785 -2.013 -20.482 1.00 85.44 94 ILE A N 1
ATOM 779 C CA . ILE A 1 94 ? 18.496 -2.843 -19.304 1.00 85.44 94 ILE A CA 1
ATOM 780 C C . ILE A 1 94 ? 19.087 -2.223 -18.033 1.00 85.44 94 ILE A C 1
ATOM 782 O O . ILE A 1 94 ? 18.360 -2.050 -17.061 1.00 85.44 94 ILE A O 1
ATOM 786 N N . GLN A 1 95 ? 20.345 -1.774 -18.061 1.00 84.75 95 GLN A N 1
ATOM 787 C CA . GLN A 1 95 ? 20.958 -1.085 -16.915 1.00 84.75 95 GLN A CA 1
ATOM 788 C C . GLN A 1 95 ? 20.205 0.196 -16.517 1.00 84.75 95 GLN A C 1
ATOM 790 O O . GLN A 1 95 ? 20.071 0.511 -15.333 1.00 84.75 95 GLN A O 1
ATOM 795 N N . ALA A 1 96 ? 19.678 0.942 -17.494 1.00 83.75 96 ALA A N 1
ATOM 796 C CA . ALA A 1 96 ? 18.856 2.118 -17.218 1.00 83.75 96 ALA A CA 1
ATOM 797 C C . ALA A 1 96 ? 17.528 1.747 -16.532 1.00 83.75 96 ALA A C 1
ATOM 799 O O . ALA A 1 96 ? 17.117 2.425 -15.589 1.00 83.75 96 ALA A O 1
ATOM 800 N N . ILE A 1 97 ? 16.885 0.656 -16.961 1.00 86.44 97 ILE A N 1
ATOM 801 C CA . ILE A 1 97 ? 15.666 0.127 -16.332 1.00 86.44 97 ILE A CA 1
ATOM 802 C C . ILE A 1 97 ? 15.956 -0.336 -14.902 1.00 86.44 97 ILE A C 1
ATOM 804 O O . ILE A 1 97 ? 15.219 0.033 -13.989 1.00 86.44 97 ILE A O 1
ATOM 808 N N . GLU A 1 98 ? 17.041 -1.079 -14.680 1.00 85.88 98 GLU A N 1
ATOM 809 C CA . GLU A 1 98 ? 17.466 -1.514 -13.343 1.00 85.88 98 GLU A CA 1
ATOM 810 C C . GLU A 1 98 ? 17.652 -0.325 -12.394 1.00 85.88 98 GLU A C 1
ATOM 812 O O . GLU A 1 98 ? 17.145 -0.337 -11.273 1.00 85.88 98 GLU A O 1
ATOM 817 N N . ASN A 1 99 ? 18.298 0.746 -12.862 1.00 83.88 99 ASN A N 1
ATOM 818 C CA . ASN A 1 99 ? 18.464 1.967 -12.079 1.00 83.88 99 ASN A CA 1
ATOM 819 C C . ASN A 1 99 ? 17.110 2.616 -11.726 1.00 83.88 99 ASN A C 1
ATOM 821 O O . ASN A 1 99 ? 16.886 3.029 -10.586 1.00 83.88 99 ASN A O 1
ATOM 825 N N . VAL A 1 100 ? 16.166 2.672 -12.671 1.00 86.50 100 VAL A N 1
ATOM 826 C CA . VAL A 1 100 ? 14.814 3.181 -12.392 1.00 86.50 100 VAL A CA 1
ATOM 827 C C . VAL A 1 100 ? 14.099 2.308 -11.359 1.00 86.50 100 VAL A C 1
ATOM 829 O O . VAL A 1 100 ? 13.501 2.847 -10.429 1.00 86.50 100 VAL A O 1
ATOM 832 N N . LEU A 1 101 ? 14.214 0.981 -11.449 1.00 84.50 101 LEU A N 1
ATOM 833 C CA . LEU A 1 101 ? 13.606 0.050 -10.493 1.00 84.50 101 LEU A CA 1
ATOM 834 C C . LEU A 1 101 ? 14.182 0.192 -9.077 1.00 84.50 101 LEU A C 1
ATOM 836 O O . LEU A 1 101 ? 13.428 0.156 -8.105 1.00 84.50 101 LEU A O 1
ATOM 840 N N . VAL A 1 102 ? 15.490 0.421 -8.938 1.00 83.38 102 VAL A N 1
ATOM 841 C CA . VAL A 1 102 ? 16.111 0.713 -7.633 1.00 83.38 102 VAL A CA 1
ATOM 842 C C . VAL A 1 102 ? 15.535 1.996 -7.024 1.00 83.38 102 VAL A C 1
ATOM 844 O O . VAL A 1 102 ? 15.177 2.016 -5.845 1.00 83.38 102 VAL A O 1
ATOM 847 N N . ASN A 1 103 ? 15.376 3.052 -7.829 1.00 82.56 103 ASN A N 1
ATOM 848 C CA . ASN A 1 103 ? 14.749 4.296 -7.375 1.00 82.56 103 ASN A CA 1
ATOM 849 C C . ASN A 1 103 ? 13.274 4.085 -6.980 1.00 82.56 103 ASN A C 1
ATOM 851 O O . ASN A 1 103 ? 12.831 4.618 -5.964 1.00 82.56 103 ASN A O 1
ATOM 855 N N . PHE A 1 104 ? 12.527 3.264 -7.724 1.00 85.62 104 PHE A N 1
ATOM 856 C CA . PHE A 1 104 ? 11.161 2.860 -7.372 1.00 85.62 104 PHE A CA 1
ATOM 857 C C . PHE A 1 104 ? 11.090 2.197 -6.000 1.00 85.62 104 PHE A C 1
ATOM 859 O O . PHE A 1 104 ? 10.276 2.591 -5.164 1.00 85.62 104 PHE A O 1
ATOM 866 N N . HIS A 1 105 ? 11.947 1.201 -5.770 1.00 82.69 105 HIS A N 1
ATOM 867 C CA . HIS A 1 105 ? 11.992 0.476 -4.506 1.00 82.69 105 HIS A CA 1
ATOM 868 C C . HIS A 1 105 ? 12.235 1.413 -3.331 1.00 82.69 105 HIS A C 1
ATOM 870 O O . HIS A 1 105 ? 11.517 1.338 -2.337 1.00 82.69 105 HIS A O 1
ATOM 876 N N . TYR A 1 106 ? 13.169 2.348 -3.481 1.00 80.62 106 TYR A N 1
ATOM 877 C CA . TYR A 1 106 ? 13.435 3.331 -2.445 1.00 80.62 106 TYR A CA 1
ATOM 878 C C . TYR A 1 106 ? 12.208 4.185 -2.101 1.00 80.62 106 TYR A C 1
ATOM 880 O O . TYR A 1 106 ? 11.861 4.306 -0.929 1.00 80.62 106 TYR A O 1
ATOM 888 N N . ILE A 1 107 ? 11.516 4.738 -3.103 1.00 83.19 107 ILE A N 1
ATOM 889 C CA . ILE A 1 107 ? 10.325 5.572 -2.868 1.00 83.19 107 ILE A CA 1
ATOM 890 C C . ILE A 1 107 ? 9.189 4.756 -2.236 1.00 83.19 107 ILE A C 1
ATOM 892 O O . ILE A 1 107 ? 8.470 5.241 -1.367 1.00 83.19 107 ILE A O 1
ATOM 896 N N . ILE A 1 108 ? 9.016 3.497 -2.638 1.00 85.31 108 ILE A N 1
ATOM 897 C CA . ILE A 1 108 ? 8.024 2.617 -2.008 1.00 85.31 108 ILE A CA 1
ATOM 898 C C . ILE A 1 108 ? 8.376 2.402 -0.534 1.00 85.31 108 ILE A C 1
ATOM 900 O O . ILE A 1 108 ? 7.499 2.462 0.329 1.00 85.31 108 ILE A O 1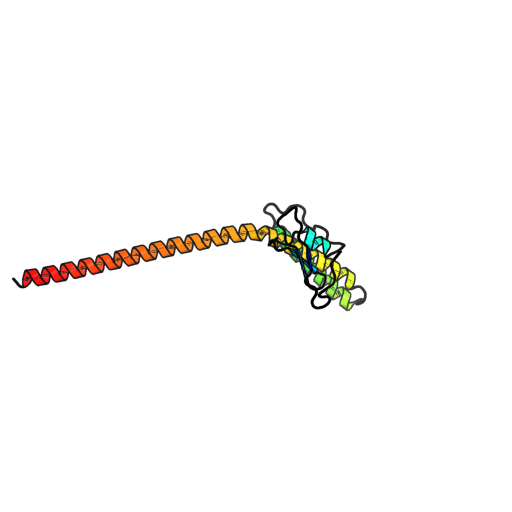
ATOM 904 N N . ASP A 1 109 ? 9.655 2.185 -0.236 1.00 82.50 109 ASP A N 1
ATOM 905 C CA . ASP A 1 109 ? 10.130 1.929 1.119 1.00 82.50 109 ASP A CA 1
ATOM 906 C C . ASP A 1 109 ? 9.955 3.142 2.039 1.00 82.50 109 ASP A C 1
ATOM 908 O O . ASP A 1 109 ? 9.584 2.963 3.203 1.00 82.50 109 ASP A O 1
ATOM 912 N N . THR A 1 110 ? 10.111 4.371 1.533 1.00 81.44 110 THR A N 1
ATOM 913 C CA . THR A 1 110 ? 9.831 5.584 2.323 1.00 81.44 110 THR A CA 1
ATOM 914 C C . THR A 1 110 ? 8.345 5.721 2.673 1.00 81.44 110 THR A C 1
ATOM 916 O O . THR A 1 110 ? 8.013 6.132 3.788 1.00 81.44 110 THR A O 1
ATOM 919 N N . ILE A 1 111 ? 7.439 5.299 1.783 1.00 84.81 111 ILE A N 1
ATOM 920 C CA . ILE A 1 111 ? 5.984 5.348 2.009 1.00 84.81 111 ILE A CA 1
ATOM 921 C C . ILE A 1 111 ? 5.520 4.296 3.038 1.00 84.81 111 ILE A C 1
ATOM 923 O O . ILE A 1 111 ? 4.508 4.503 3.718 1.00 84.81 111 ILE A O 1
ATOM 927 N N . ARG A 1 112 ? 6.261 3.193 3.238 1.00 84.81 112 ARG A N 1
ATOM 928 C CA . ARG A 1 112 ? 5.847 2.081 4.126 1.00 84.81 112 ARG A CA 1
ATOM 929 C C . ARG A 1 112 ?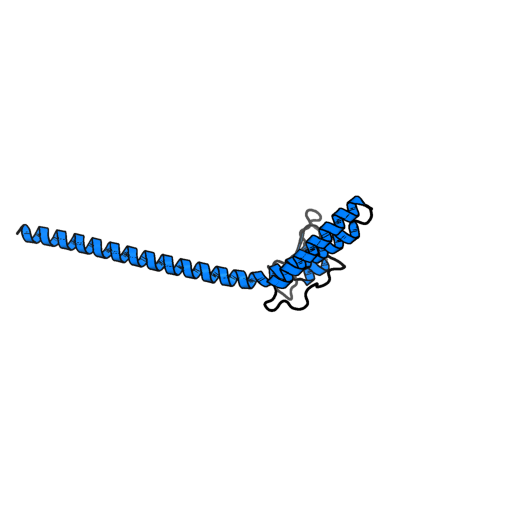 5.517 2.515 5.550 1.00 84.81 112 ARG A C 1
ATOM 931 O O . ARG A 1 112 ? 4.546 2.027 6.126 1.00 84.81 112 ARG A O 1
ATOM 938 N N . LEU A 1 113 ? 6.308 3.417 6.135 1.00 85.19 113 LEU A N 1
ATOM 939 C CA . LEU A 1 113 ? 6.073 3.869 7.509 1.00 85.19 113 LEU A CA 1
ATOM 940 C C . LEU A 1 113 ? 4.746 4.624 7.629 1.00 85.19 113 LEU A C 1
ATOM 942 O O . LEU A 1 113 ? 4.008 4.427 8.593 1.00 85.19 113 LEU A O 1
ATOM 946 N N . HIS A 1 114 ? 4.436 5.474 6.651 1.00 85.56 114 HIS A N 1
ATOM 947 C CA . HIS A 1 114 ? 3.163 6.182 6.598 1.00 85.56 114 HIS A CA 1
ATOM 948 C C . HIS A 1 114 ? 2.001 5.197 6.419 1.00 85.56 114 HIS A C 1
ATOM 950 O O . HIS A 1 114 ? 1.039 5.237 7.179 1.00 85.56 114 HIS A O 1
ATOM 956 N N . GLN A 1 115 ? 2.123 4.250 5.484 1.00 88.94 115 GLN A N 1
ATOM 957 C CA . GLN A 1 115 ? 1.104 3.223 5.252 1.00 88.94 115 GLN A CA 1
ATOM 958 C C . GLN A 1 115 ? 0.817 2.386 6.508 1.00 88.94 115 GLN A C 1
ATOM 960 O O . GLN A 1 115 ? -0.342 2.122 6.819 1.00 88.94 115 GLN A O 1
ATOM 965 N N . ALA A 1 116 ? 1.853 1.997 7.256 1.00 90.81 116 ALA A N 1
ATOM 966 C CA . ALA A 1 116 ? 1.686 1.254 8.502 1.00 90.81 116 ALA A CA 1
ATOM 967 C C . ALA A 1 116 ? 0.900 2.057 9.552 1.00 90.81 116 ALA A C 1
ATOM 969 O O . ALA A 1 116 ? 0.077 1.489 10.269 1.00 90.81 116 ALA A O 1
ATOM 970 N N . ARG A 1 117 ? 1.114 3.378 9.628 1.00 94.00 117 ARG A N 1
ATOM 971 C CA . ARG A 1 117 ? 0.357 4.257 10.533 1.00 94.00 117 ARG A CA 1
ATOM 972 C C . ARG A 1 117 ? -1.119 4.310 10.154 1.00 94.00 117 ARG A C 1
ATOM 974 O O . ARG A 1 117 ? -1.957 4.080 11.021 1.00 94.00 117 ARG A O 1
ATOM 981 N N . GLU A 1 118 ? -1.425 4.531 8.879 1.00 92.81 118 GLU A N 1
ATOM 982 C CA . GLU A 1 118 ? -2.810 4.549 8.390 1.00 92.81 118 GLU A CA 1
ATOM 983 C C . GLU A 1 118 ? -3.507 3.202 8.627 1.00 92.81 118 GLU A C 1
ATOM 985 O O . GLU A 1 118 ? -4.616 3.153 9.157 1.00 92.81 118 GLU A O 1
ATOM 990 N N . MET A 1 119 ? -2.810 2.091 8.370 1.00 96.06 119 MET A N 1
ATOM 991 C CA . MET A 1 119 ? -3.322 0.749 8.649 1.00 96.06 119 MET A CA 1
ATOM 992 C C . MET A 1 119 ? -3.657 0.551 10.136 1.00 96.06 119 MET A C 1
ATOM 994 O O . MET A 1 119 ? -4.705 -0.006 10.464 1.00 96.06 119 MET A O 1
ATOM 998 N N . ILE A 1 120 ? -2.800 1.011 11.054 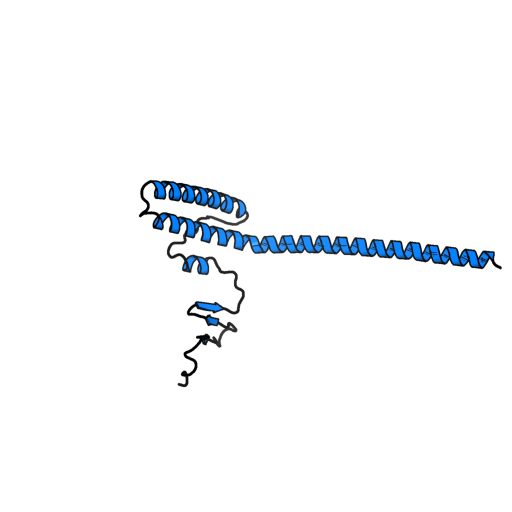1.00 97.00 120 ILE A N 1
ATOM 999 C CA . ILE A 1 120 ? -3.054 0.921 12.503 1.00 97.00 120 ILE A CA 1
ATOM 1000 C C . ILE A 1 120 ? -4.280 1.746 12.898 1.00 97.00 120 ILE A C 1
ATOM 1002 O O . ILE A 1 120 ? -5.086 1.298 13.720 1.00 97.00 120 ILE A O 1
ATOM 1006 N N . ILE A 1 121 ? -4.426 2.941 12.328 1.00 95.50 121 ILE A N 1
ATOM 1007 C CA . ILE A 1 121 ? -5.576 3.811 12.579 1.00 95.50 121 ILE A CA 1
ATOM 1008 C C . ILE A 1 121 ? -6.863 3.104 12.150 1.00 95.50 121 ILE A C 1
ATOM 1010 O O . ILE A 1 121 ? -7.819 3.051 12.926 1.00 95.50 121 ILE A O 1
ATOM 1014 N N . ASP A 1 122 ? -6.878 2.510 10.961 1.00 97.19 122 ASP A N 1
ATOM 1015 C CA . ASP A 1 122 ? -8.058 1.826 10.435 1.00 97.19 122 ASP A CA 1
ATOM 1016 C C . ASP A 1 122 ? -8.416 0.568 11.233 1.00 97.19 122 ASP A C 1
ATOM 1018 O O . ASP A 1 122 ? -9.581 0.377 11.589 1.00 97.19 122 ASP A O 1
ATOM 1022 N N . ILE A 1 123 ? -7.422 -0.230 11.638 1.00 97.31 123 ILE A N 1
ATOM 1023 C CA . ILE A 1 123 ? -7.633 -1.358 12.560 1.00 97.31 123 ILE A CA 1
ATOM 1024 C C . ILE A 1 123 ? -8.233 -0.866 13.883 1.00 97.31 123 ILE A C 1
ATOM 1026 O O . ILE A 1 123 ? -9.154 -1.479 14.423 1.00 97.31 123 ILE A O 1
ATOM 1030 N N . SER A 1 124 ? -7.731 0.248 14.415 1.00 97.19 124 SER A N 1
ATOM 1031 C CA . SER A 1 124 ? -8.206 0.801 15.686 1.00 97.19 124 SER A CA 1
ATOM 1032 C C . SER A 1 124 ? -9.656 1.285 15.591 1.00 97.19 124 SER A C 1
ATOM 1034 O O . SER A 1 124 ? -10.442 1.053 16.511 1.00 97.19 124 SER A O 1
ATOM 1036 N N . LYS A 1 125 ? -10.043 1.908 14.470 1.00 97.62 125 LYS A N 1
ATOM 1037 C CA . LYS A 1 125 ? -11.433 2.314 14.210 1.00 97.62 125 LYS A CA 1
ATOM 1038 C C . LYS A 1 125 ? -12.370 1.106 14.170 1.00 97.62 125 LYS A C 1
ATOM 1040 O O . LYS A 1 125 ? -13.377 1.104 14.876 1.00 97.62 125 LYS A O 1
ATOM 1045 N N . ASP A 1 126 ? -12.007 0.061 13.427 1.00 97.31 126 ASP A N 1
ATOM 1046 C CA . ASP A 1 126 ? -12.788 -1.181 13.343 1.00 97.31 126 ASP A CA 1
ATOM 1047 C C . ASP A 1 126 ? -12.933 -1.853 14.722 1.00 97.31 126 ASP A C 1
ATOM 1049 O O . ASP A 1 126 ? -14.022 -2.274 15.116 1.00 97.31 126 ASP A O 1
ATOM 1053 N N . GLN A 1 127 ? -11.871 -1.867 15.535 1.00 97.62 127 GLN A N 1
ATOM 1054 C CA . GLN A 1 127 ? -11.948 -2.374 16.909 1.00 97.62 127 GLN A CA 1
ATOM 1055 C C . GLN A 1 127 ? -12.931 -1.585 17.782 1.00 97.62 127 GLN A C 1
ATOM 1057 O O . GLN A 1 127 ? -13.683 -2.186 18.556 1.00 97.62 127 GLN A O 1
ATOM 1062 N N . ILE A 1 128 ? -12.944 -0.253 17.674 1.00 98.06 128 ILE A N 1
ATOM 1063 C CA . ILE A 1 128 ? -13.888 0.596 18.412 1.00 98.06 128 ILE A CA 1
ATOM 1064 C C . ILE A 1 128 ? -15.323 0.286 17.983 1.00 98.06 128 ILE A C 1
ATOM 1066 O O . ILE A 1 128 ? -16.191 0.114 18.841 1.00 98.06 128 ILE A O 1
ATOM 1070 N N . GLU A 1 129 ? -15.586 0.171 16.681 1.00 97.88 129 GLU A N 1
ATOM 1071 C CA . GLU A 1 129 ? -16.921 -0.157 16.176 1.00 97.88 129 GLU A CA 1
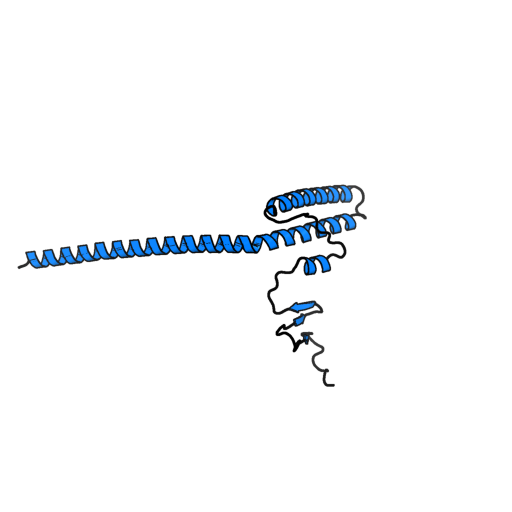ATOM 1072 C C . GLU A 1 129 ? -17.400 -1.532 16.642 1.00 97.88 129 GLU A C 1
ATOM 1074 O O . GLU A 1 129 ? -18.535 -1.667 17.106 1.00 97.88 129 GLU A O 1
ATOM 1079 N N . ARG A 1 130 ? -16.534 -2.549 16.589 1.00 97.25 130 ARG A N 1
ATOM 1080 C CA . ARG A 1 130 ? -16.856 -3.893 17.089 1.00 97.25 130 ARG A CA 1
ATOM 1081 C C . ARG A 1 130 ? -17.198 -3.878 18.573 1.00 97.25 130 ARG A C 1
ATOM 1083 O O . ARG A 1 130 ? -18.177 -4.501 18.975 1.00 97.25 130 ARG A O 1
ATOM 1090 N N . ARG A 1 131 ? -16.437 -3.137 19.385 1.00 97.00 131 ARG A N 1
ATOM 1091 C CA . ARG A 1 131 ? -16.712 -2.997 20.825 1.00 97.00 131 ARG A CA 1
ATOM 1092 C C . ARG A 1 131 ? -18.039 -2.293 21.086 1.00 97.00 131 ARG A C 1
ATOM 1094 O O . ARG A 1 131 ? -18.793 -2.754 21.935 1.00 97.00 131 ARG A O 1
ATOM 1101 N N . LYS A 1 132 ? -18.361 -1.235 20.337 1.00 97.88 132 LYS A N 1
ATOM 1102 C CA . LYS A 1 132 ? -19.663 -0.555 20.442 1.00 97.88 132 LYS A CA 1
ATOM 1103 C C . LYS A 1 132 ? -20.823 -1.494 20.109 1.00 97.88 132 LYS A C 1
ATOM 1105 O O . LYS A 1 132 ? -21.769 -1.577 20.883 1.00 97.88 132 LYS A O 1
ATOM 1110 N N . LYS A 1 133 ? -20.719 -2.254 19.013 1.00 97.44 133 LYS A N 1
ATOM 1111 C CA . LYS A 1 133 ? -21.728 -3.258 18.633 1.00 97.44 133 LYS A CA 1
ATOM 1112 C C . LYS A 1 133 ? -21.886 -4.348 19.698 1.00 97.44 133 LYS A C 1
ATOM 1114 O O . LYS A 1 133 ? -23.006 -4.741 20.002 1.00 97.44 133 LYS A O 1
ATOM 1119 N N . ALA A 1 134 ? -20.783 -4.808 20.289 1.00 97.00 134 ALA A N 1
ATOM 1120 C CA . ALA A 1 134 ? -20.821 -5.793 21.368 1.00 97.00 134 ALA A CA 1
ATOM 1121 C C . ALA A 1 134 ? -21.530 -5.251 22.621 1.00 97.00 134 ALA A C 1
ATOM 1123 O O . ALA A 1 134 ? -22.366 -5.950 23.183 1.00 97.00 134 ALA A O 1
ATOM 1124 N N . ILE A 1 135 ? -21.245 -4.006 23.025 1.00 97.06 135 ILE A N 1
ATOM 1125 C CA . ILE A 1 135 ? -21.933 -3.352 24.150 1.00 97.06 135 ILE A CA 1
ATOM 1126 C C . ILE A 1 135 ? -23.434 -3.259 23.872 1.00 97.06 135 ILE A C 1
ATOM 1128 O O . ILE A 1 135 ? -24.226 -3.677 24.708 1.00 97.06 135 ILE A O 1
ATOM 1132 N N . GLN A 1 136 ? -23.820 -2.806 22.680 1.00 97.38 136 GLN A N 1
ATOM 1133 C CA . GLN A 1 136 ? -25.228 -2.690 22.304 1.00 97.38 136 GLN A CA 1
ATOM 1134 C C . GLN A 1 136 ? -25.945 -4.050 22.332 1.00 97.38 136 GLN A C 1
ATOM 1136 O O . GLN A 1 136 ? -27.017 -4.178 22.912 1.00 97.38 136 GLN A O 1
ATOM 1141 N N . SER A 1 137 ? -25.307 -5.105 21.818 1.00 97.25 137 SER A N 1
ATOM 1142 C CA . SER A 1 137 ? -25.854 -6.466 21.891 1.00 97.25 137 SER A CA 1
ATOM 1143 C C . SER A 1 137 ? -26.020 -6.973 23.331 1.00 97.25 137 SER A C 1
ATOM 1145 O O . SER A 1 137 ? -26.954 -7.733 23.608 1.00 97.25 137 SER A O 1
ATOM 1147 N N . ILE A 1 138 ? -25.126 -6.583 24.246 1.00 96.75 138 ILE A N 1
ATOM 1148 C CA . ILE A 1 138 ? -25.240 -6.905 25.673 1.00 96.75 138 ILE A CA 1
ATOM 1149 C C . ILE A 1 138 ? -26.413 -6.139 26.291 1.00 96.75 138 ILE A C 1
ATOM 1151 O O . ILE A 1 138 ? -27.210 -6.743 27.007 1.00 96.75 138 ILE A O 1
ATOM 1155 N N . GLU A 1 139 ? -26.558 -4.846 25.996 1.00 96.81 139 GLU A N 1
ATOM 1156 C CA . GLU A 1 139 ? -27.682 -4.027 26.467 1.00 96.81 139 GLU A CA 1
ATOM 1157 C C . GLU A 1 139 ? -29.030 -4.603 26.009 1.00 96.81 139 GLU A C 1
ATOM 1159 O O . GLU A 1 139 ? -29.924 -4.804 26.833 1.00 96.81 139 GLU A O 1
ATOM 1164 N N . ASP A 1 140 ? -29.147 -4.991 24.738 1.00 96.62 140 ASP A N 1
ATOM 1165 C CA . ASP A 1 140 ? -30.351 -5.627 24.188 1.00 96.62 140 ASP A CA 1
ATOM 1166 C C . ASP A 1 140 ? -30.674 -6.960 24.896 1.00 96.62 140 ASP A C 1
ATOM 1168 O O . ASP A 1 140 ? -31.829 -7.271 25.226 1.00 96.62 140 ASP A O 1
ATOM 1172 N N . SER A 1 141 ? -29.639 -7.749 25.194 1.00 95.62 141 SER A N 1
ATOM 1173 C CA . SER A 1 141 ? -29.769 -9.018 25.924 1.00 95.62 141 SER A CA 1
ATOM 1174 C C . SER A 1 141 ? -30.187 -8.808 27.386 1.00 95.62 141 SER A C 1
ATOM 1176 O O . SER A 1 141 ? -30.972 -9.586 27.935 1.00 95.62 141 SER A O 1
ATOM 1178 N N . LEU A 1 142 ? -29.714 -7.737 28.029 1.00 95.50 142 LEU A N 1
ATOM 1179 C CA . LEU A 1 142 ? -30.117 -7.371 29.388 1.00 95.50 142 LEU A CA 1
ATOM 1180 C C . LEU A 1 142 ? -31.569 -6.896 29.431 1.00 95.50 142 LEU A C 1
ATOM 1182 O O . LEU A 1 142 ? -32.323 -7.336 30.299 1.00 95.50 142 LEU A O 1
ATOM 1186 N N . ILE A 1 143 ? -31.985 -6.054 28.482 1.00 96.19 143 ILE A N 1
ATOM 1187 C CA . ILE A 1 143 ? -33.364 -5.555 28.387 1.00 96.19 143 ILE A CA 1
ATOM 1188 C C . ILE A 1 143 ? -34.342 -6.718 28.175 1.00 96.19 143 ILE A C 1
ATOM 1190 O O . ILE A 1 143 ? -35.356 -6.817 28.873 1.00 96.19 143 ILE A O 1
ATOM 1194 N N . SER A 1 144 ? -34.034 -7.632 27.252 1.00 94.69 144 SER A N 1
ATOM 1195 C CA . SER A 1 144 ? -34.868 -8.816 26.996 1.00 94.69 144 SER A CA 1
ATOM 1196 C C . SER A 1 144 ? -34.931 -9.768 28.197 1.00 94.69 144 SER A C 1
ATOM 1198 O O . SER A 1 144 ? -36.011 -10.267 28.536 1.00 94.69 144 SER A O 1
ATOM 1200 N N . SER A 1 145 ? -33.814 -9.961 28.904 1.00 94.12 145 SER A N 1
ATOM 1201 C CA . SER A 1 145 ? -33.770 -10.751 30.143 1.00 94.12 145 SER A CA 1
ATOM 1202 C C . SER A 1 145 ? -34.593 -10.107 31.264 1.00 94.12 145 SER A C 1
ATOM 1204 O O . SER A 1 145 ? -35.394 -10.783 31.910 1.00 94.12 145 SER A O 1
ATOM 1206 N N . GLN A 1 146 ? -34.470 -8.790 31.468 1.00 94.25 146 GLN A N 1
ATOM 1207 C CA . GLN A 1 146 ? -35.263 -8.045 32.453 1.00 94.25 146 GLN A CA 1
ATOM 1208 C C . GLN A 1 146 ? -36.762 -8.118 32.157 1.00 94.25 146 GLN A C 1
ATOM 1210 O O . GLN A 1 146 ? -37.559 -8.304 33.078 1.00 94.25 146 GLN A O 1
ATOM 1215 N N . LYS A 1 147 ? -37.152 -7.996 30.884 1.00 94.31 147 LYS A N 1
ATOM 1216 C CA . LYS A 1 147 ? -38.544 -8.157 30.456 1.00 94.31 147 LYS A CA 1
ATOM 1217 C C . LYS A 1 147 ? -39.065 -9.554 30.795 1.00 94.31 147 LYS A C 1
ATOM 1219 O O . LYS A 1 147 ? -40.089 -9.673 31.457 1.00 94.31 147 LYS A O 1
ATOM 1224 N N . SER A 1 148 ? -38.302 -10.589 30.451 1.00 93.31 148 SER A N 1
ATOM 1225 C CA . SER A 1 148 ? -38.660 -11.981 30.749 1.00 93.31 148 SER A CA 1
ATOM 1226 C C . SER A 1 148 ? -38.838 -12.226 32.254 1.00 93.31 148 SER A C 1
ATOM 1228 O O . SER A 1 148 ? -39.776 -12.905 32.665 1.00 93.31 148 SER A O 1
ATOM 1230 N N . ILE A 1 149 ? -37.981 -11.636 33.097 1.00 93.69 149 ILE A N 1
ATOM 1231 C CA . ILE A 1 149 ? -38.107 -11.716 34.561 1.00 93.69 149 ILE A CA 1
ATOM 1232 C C . ILE A 1 149 ? -39.383 -11.016 35.048 1.00 93.69 149 ILE A C 1
ATOM 1234 O O . ILE A 1 149 ? -40.104 -11.578 35.873 1.00 93.69 149 ILE A O 1
ATOM 1238 N N . LYS A 1 150 ? -39.689 -9.814 34.540 1.00 93.75 150 LYS A N 1
ATOM 1239 C CA . LYS A 1 150 ? -40.928 -9.096 34.889 1.00 93.75 150 LYS A CA 1
ATOM 1240 C C . LYS A 1 150 ? -42.172 -9.906 34.525 1.00 93.75 150 LYS A C 1
ATOM 1242 O O . LYS A 1 150 ? -43.049 -10.058 35.372 1.00 93.75 150 LYS A O 1
ATOM 1247 N N . ASP A 1 151 ? -42.197 -10.497 33.333 1.00 92.38 151 ASP A N 1
ATOM 1248 C CA . ASP A 1 151 ? -43.313 -11.327 32.870 1.00 92.38 151 ASP A CA 1
ATOM 1249 C C . ASP A 1 151 ? -43.528 -12.551 33.785 1.00 92.38 151 ASP A C 1
ATOM 1251 O O . ASP A 1 151 ? -44.662 -12.936 34.082 1.00 92.38 151 ASP A O 1
ATOM 1255 N N . VAL A 1 152 ? -42.447 -13.171 34.278 1.00 92.81 152 VAL A N 1
ATOM 1256 C CA . VAL A 1 152 ? -42.527 -14.281 35.246 1.00 92.81 152 VAL A CA 1
ATOM 1257 C C . VAL A 1 152 ? -43.057 -13.807 36.602 1.00 92.81 152 VAL A C 1
ATOM 1259 O O . VAL A 1 152 ? -43.896 -14.486 37.198 1.00 92.81 152 VAL A O 1
ATOM 1262 N N . ILE A 1 153 ? -42.618 -12.642 37.086 1.00 92.25 153 ILE A N 1
ATOM 1263 C CA . ILE A 1 153 ? -43.101 -12.066 38.351 1.00 92.25 153 ILE A CA 1
ATOM 1264 C C . ILE A 1 153 ? -44.603 -11.761 38.279 1.00 92.25 153 ILE A C 1
ATOM 1266 O O . ILE A 1 153 ? -45.332 -12.082 39.220 1.00 92.25 153 ILE A O 1
ATOM 1270 N N . GLU A 1 154 ? -45.090 -11.191 37.174 1.00 90.31 154 GLU A N 1
ATOM 1271 C CA . GLU A 1 154 ? -46.525 -10.937 36.985 1.00 90.31 154 GLU A CA 1
ATOM 1272 C C . GLU A 1 154 ? -47.343 -12.231 36.973 1.00 90.31 154 GLU A C 1
ATOM 1274 O O . GLU A 1 154 ? -48.378 -12.316 37.638 1.00 90.31 154 GLU A O 1
ATOM 1279 N N . LYS A 1 155 ? -46.847 -13.282 36.307 1.00 89.44 155 LYS A N 1
ATOM 1280 C CA . LYS A 1 155 ? -47.488 -14.607 36.329 1.00 89.44 155 LYS A CA 1
ATOM 1281 C C . LYS A 1 155 ? -47.583 -15.193 37.737 1.00 89.44 155 LYS A C 1
ATOM 1283 O O . LYS A 1 155 ? -48.578 -15.841 38.047 1.00 89.44 155 LYS A O 1
ATOM 1288 N N . ILE A 1 156 ? -46.576 -14.982 38.588 1.00 88.50 156 ILE A N 1
ATOM 1289 C CA . ILE A 1 156 ? -46.602 -15.443 39.986 1.00 88.50 156 ILE A CA 1
ATOM 1290 C C . ILE A 1 156 ? -47.611 -14.633 40.808 1.00 88.50 156 ILE A C 1
ATOM 1292 O O . ILE A 1 156 ? -48.349 -15.217 41.599 1.00 88.50 156 ILE A O 1
ATOM 1296 N N . LYS A 1 157 ? -47.679 -13.309 40.609 1.00 84.62 157 LYS A N 1
ATOM 1297 C CA . LYS A 1 157 ? -48.649 -12.443 41.298 1.00 84.62 157 LYS A CA 1
ATOM 1298 C C . LYS A 1 157 ? -50.098 -12.805 40.978 1.00 84.62 157 LYS A C 1
ATOM 1300 O O . LYS A 1 157 ? -50.902 -12.833 41.894 1.00 84.62 157 LYS A O 1
ATOM 1305 N N . ASN A 1 158 ? -50.406 -13.130 39.724 1.00 78.06 158 ASN A N 1
ATOM 1306 C CA . ASN A 1 158 ? -51.766 -13.485 39.299 1.00 78.06 158 ASN A CA 1
ATOM 1307 C C . ASN A 1 158 ? -52.208 -14.904 39.703 1.00 78.06 158 ASN A C 1
ATOM 1309 O O . ASN A 1 158 ? -53.345 -15.285 39.440 1.00 78.06 158 ASN A O 1
ATOM 1313 N N . LYS A 1 159 ? -51.314 -15.713 40.289 1.00 66.00 159 LYS A N 1
ATOM 1314 C CA . LYS A 1 159 ? -51.599 -17.093 40.720 1.00 66.00 159 LYS A CA 1
ATOM 1315 C C . LYS A 1 159 ? -51.848 -17.219 42.233 1.00 66.00 159 LYS A C 1
ATOM 1317 O O . LYS A 1 159 ? -52.122 -18.325 42.696 1.00 66.00 159 LYS A O 1
ATOM 1322 N N . LYS A 1 160 ? -51.706 -16.123 42.983 1.00 47.03 160 LYS A N 1
ATOM 1323 C CA . LYS A 1 160 ? -52.096 -15.977 44.393 1.00 47.03 160 LYS A CA 1
ATOM 1324 C C . LYS A 1 160 ? -53.414 -15.223 44.474 1.00 47.03 160 LYS A C 1
ATOM 1326 O O . LYS A 1 160 ? -54.179 -15.547 45.403 1.00 47.03 160 LYS A O 1
#

Secondary structure (DSSP, 8-state):
----S--SS-EEEEE-TTSS-EEEEETTEEEESS-PPPPHHHHHTTSTT-----S--TTTHHHHHHHHHHHHHHHHHHHHHHHHH-GGGHHHHHHHHHHHHHHHHHHHHHHHHHHHHHHHHHHHHHHHHHHHHHHHHHHHHHHHHHHHHHHHHHHHHTT-

Sequence (160 aa):
MRSELYRGMFLSVTEDKSNKNFSFSIFGEQFSTRFSIPQFEDLKNRSENAKQLFEDLKGNEINELKKLNHSLLFLFYELVDLLLKNPDLFSSKIQAIENVLVNFHYIIDTIRLHQAREMIIDISKDQIERRKKAIQSIEDSLISSQKSIKDVIEKIKNKK

Radius of gyration: 31.41 Å; chains: 1; bounding box: 97×45×79 Å

Organism: Anaeramoeba ignava (NCBI:txid1746090)

pLDDT: mean 76.29, std 18.56, range [31.62, 98.06]

Foldseek 3Di:
DDPDDDPDQDWDWDQDPVDRWIWTDGPNDIDIPDPDDCALVNLCVVQVDQDQPDDDCVVCLVVVLVVLVVVLVVLVVVLVVCCVPPVPPNVVSVSVNSSSVSNNSNSVVVCVVVVVVVVVVVVVVVVVVVVVVVVVVVVVVVVVVVVVVVVVVVVVVVVD